Protein AF-Q01YV3-F1 (afdb_monomer)

Structure (mmCIF, N/CA/C/O backbone):
data_AF-Q01YV3-F1
#
_entry.id   AF-Q01YV3-F1
#
loop_
_atom_site.group_PDB
_atom_site.id
_atom_site.type_symbol
_atom_site.label_atom_id
_atom_site.label_alt_id
_atom_site.label_comp_id
_atom_site.label_asym_id
_atom_site.label_entity_id
_atom_site.label_seq_id
_atom_site.pdbx_PDB_ins_code
_atom_site.Cartn_x
_atom_site.Cartn_y
_atom_site.Cartn_z
_atom_site.occupancy
_atom_site.B_iso_or_equiv
_atom_site.auth_seq_id
_atom_site.auth_comp_id
_atom_site.auth_asym_id
_atom_site.auth_atom_id
_atom_site.pdbx_PDB_model_num
ATOM 1 N N . MET A 1 1 ? -26.889 -14.175 11.256 1.00 65.25 1 MET A N 1
ATOM 2 C CA . MET A 1 1 ? -26.691 -13.320 12.448 1.00 65.25 1 MET A CA 1
ATOM 3 C C . MET A 1 1 ? -27.972 -13.029 13.243 1.00 65.25 1 MET A C 1
AT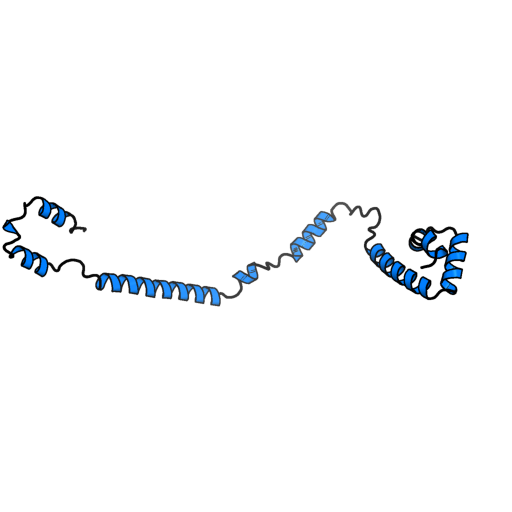OM 5 O O . MET A 1 1 ? -28.999 -12.738 12.639 1.00 65.25 1 MET A O 1
ATOM 9 N N . HIS A 1 2 ? -27.925 -13.100 14.582 1.00 86.00 2 HIS A N 1
ATOM 10 C CA . HIS A 1 2 ? -29.044 -12.748 15.483 1.00 86.00 2 HIS A CA 1
ATOM 11 C C . HIS A 1 2 ? -28.957 -11.299 15.996 1.00 86.00 2 HIS A C 1
ATOM 13 O O . HIS A 1 2 ? -27.858 -10.768 16.141 1.00 86.00 2 HIS A O 1
ATOM 19 N N . ALA A 1 3 ? -30.111 -10.700 16.332 1.00 83.88 3 ALA A N 1
ATOM 20 C CA . ALA A 1 3 ? -30.249 -9.292 16.741 1.00 83.88 3 ALA A CA 1
ATOM 21 C C . ALA A 1 3 ? -29.288 -8.872 17.867 1.00 83.88 3 ALA A C 1
ATOM 23 O O . ALA A 1 3 ? -28.618 -7.858 17.746 1.00 83.88 3 ALA A O 1
ATOM 24 N N . VAL A 1 4 ? -29.119 -9.723 18.889 1.00 80.75 4 VAL A N 1
ATOM 25 C CA . VAL A 1 4 ? -28.210 -9.475 20.028 1.00 80.75 4 VAL A CA 1
ATOM 26 C C . VAL A 1 4 ? -26.772 -9.181 19.585 1.00 80.75 4 VAL A C 1
ATOM 28 O O . VAL A 1 4 ? -26.085 -8.387 20.213 1.00 80.75 4 VAL A O 1
ATOM 31 N N . VAL A 1 5 ? -26.309 -9.816 18.505 1.00 83.69 5 VAL A N 1
ATOM 32 C CA . VAL A 1 5 ? -24.963 -9.588 17.959 1.00 83.69 5 VAL A CA 1
ATOM 33 C C . VAL A 1 5 ? -24.974 -8.459 16.931 1.00 83.69 5 VAL A C 1
ATOM 35 O O . VAL A 1 5 ? -24.022 -7.694 16.879 1.00 83.69 5 VAL A O 1
ATOM 38 N N . MET A 1 6 ? -26.038 -8.332 16.131 1.00 87.56 6 MET A N 1
ATOM 39 C CA . MET A 1 6 ? -26.154 -7.283 15.109 1.00 87.56 6 MET A CA 1
ATOM 40 C C . MET A 1 6 ? -26.182 -5.876 15.705 1.00 87.56 6 MET A C 1
ATOM 42 O O . MET A 1 6 ? -25.472 -5.004 15.213 1.00 87.56 6 MET A O 1
ATOM 46 N N . ASP A 1 7 ? -26.954 -5.674 16.773 1.00 88.25 7 ASP A N 1
ATOM 47 C CA . ASP A 1 7 ? -27.178 -4.354 17.375 1.00 88.25 7 ASP A CA 1
ATOM 48 C C . ASP A 1 7 ? -25.925 -3.801 18.076 1.00 88.25 7 ASP A C 1
ATOM 50 O O . ASP A 1 7 ? -25.825 -2.603 18.319 1.00 88.25 7 ASP A O 1
ATOM 54 N N . SER A 1 8 ? -24.962 -4.669 18.397 1.00 86.62 8 SER A N 1
ATOM 55 C CA . SER A 1 8 ? -23.741 -4.331 19.141 1.00 86.62 8 SER A CA 1
ATOM 56 C C . SER A 1 8 ? -22.461 -4.723 18.397 1.00 86.62 8 SER A C 1
ATOM 58 O O . SER A 1 8 ? -21.378 -4.708 18.979 1.00 86.62 8 SER A O 1
ATOM 60 N N . LEU A 1 9 ? -22.558 -5.086 17.113 1.00 87.56 9 LEU A N 1
ATOM 61 C CA . LEU A 1 9 ? -21.436 -5.613 16.334 1.00 87.56 9 LEU A CA 1
ATOM 62 C C . LEU A 1 9 ? -20.292 -4.603 16.213 1.00 87.56 9 LEU A C 1
ATOM 64 O O . LEU A 1 9 ? -19.137 -4.937 16.458 1.00 87.56 9 LEU A O 1
ATOM 68 N N . GLU A 1 10 ? -20.612 -3.376 15.810 1.00 87.44 10 GLU A N 1
ATOM 69 C CA . GLU A 1 10 ? -19.616 -2.340 15.518 1.00 87.44 10 GLU A CA 1
ATOM 70 C C . GLU A 1 10 ? -18.817 -1.980 16.772 1.00 87.44 10 GLU A C 1
ATOM 72 O O . GLU A 1 10 ? -17.588 -1.976 16.765 1.00 87.44 10 GLU A O 1
ATOM 77 N N . GLU A 1 11 ? -19.523 -1.763 17.875 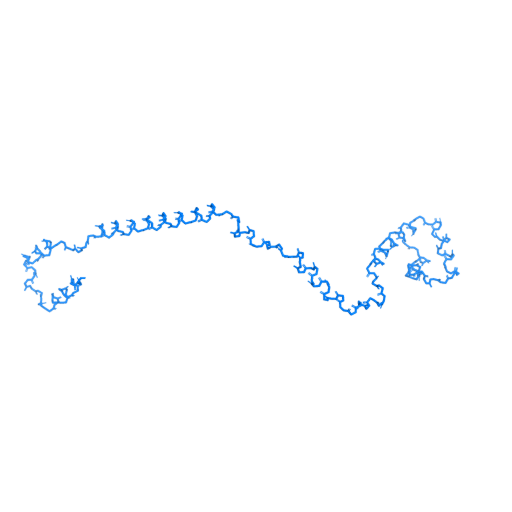1.00 88.62 11 GLU A N 1
ATOM 78 C CA . GLU A 1 11 ? -18.956 -1.441 19.181 1.00 88.62 11 GLU A CA 1
ATOM 79 C C . GLU A 1 11 ? -18.172 -2.637 19.767 1.00 88.62 11 GLU A C 1
ATOM 81 O O . GLU A 1 11 ? -17.152 -2.452 20.436 1.00 88.62 11 GLU A O 1
ATOM 86 N N . PHE A 1 12 ? -18.604 -3.876 19.491 1.00 88.62 12 PHE A N 1
ATOM 87 C CA . PHE A 1 12 ? -17.885 -5.094 19.877 1.00 88.62 12 PHE A CA 1
ATOM 88 C C . PHE A 1 12 ? -16.576 -5.245 19.090 1.00 88.62 12 PHE A C 1
ATOM 90 O O . PHE A 1 12 ? -15.536 -5.534 19.680 1.00 88.62 12 PHE A O 1
ATOM 97 N N . LEU A 1 13 ? -16.594 -4.997 17.775 1.00 87.12 13 LEU A N 1
ATOM 98 C CA . LEU A 1 13 ? -15.401 -5.028 16.919 1.00 87.12 13 LEU A CA 1
ATOM 99 C C . LEU A 1 13 ? -14.432 -3.875 17.222 1.00 87.12 13 LEU A C 1
ATOM 101 O O . LEU A 1 13 ? -13.220 -4.066 17.142 1.00 87.12 13 LEU A O 1
ATOM 105 N N . ALA A 1 14 ? -14.949 -2.706 17.605 1.00 85.44 14 ALA A N 1
ATOM 106 C CA . ALA A 1 14 ? -14.155 -1.562 18.053 1.00 85.44 14 ALA A CA 1
ATOM 107 C C . ALA A 1 14 ? -13.603 -1.728 19.483 1.00 85.44 14 ALA A C 1
ATOM 109 O O . ALA A 1 14 ? -12.725 -0.971 19.894 1.00 85.44 14 ALA A O 1
ATOM 110 N N . GLY A 1 15 ? -14.104 -2.701 20.254 1.00 85.88 15 GLY A N 1
ATOM 111 C CA . GLY A 1 15 ? -13.723 -2.910 21.653 1.00 85.88 15 GLY A CA 1
ATOM 112 C C . GLY A 1 15 ? -14.227 -1.818 22.605 1.00 85.88 15 GLY A C 1
ATOM 113 O O . GLY A 1 15 ? -13.673 -1.650 23.689 1.00 85.88 15 GLY A O 1
ATOM 114 N N . THR A 1 16 ? -15.256 -1.066 22.214 1.00 88.88 16 THR A N 1
ATOM 115 C CA . THR A 1 16 ? -15.831 0.059 22.976 1.00 88.88 16 THR A CA 1
ATOM 116 C C . THR A 1 16 ? -17.147 -0.297 23.672 1.00 88.88 16 THR A C 1
ATOM 118 O O . THR A 1 16 ? -17.808 0.574 24.243 1.00 88.88 16 THR A O 1
ATOM 121 N N . LEU A 1 17 ? -17.528 -1.578 23.652 1.00 89.31 17 LEU A N 1
ATOM 122 C CA . LEU A 1 17 ? -18.769 -2.069 24.242 1.00 89.31 17 LEU A CA 1
ATOM 123 C C . LEU A 1 17 ? -18.826 -1.861 25.762 1.00 89.31 17 LEU A C 1
ATOM 125 O O . LEU A 1 17 ? -17.835 -2.004 26.480 1.00 89.31 17 LEU A O 1
ATOM 129 N N . LYS A 1 18 ? -20.030 -1.608 26.286 1.00 91.00 18 LYS A N 1
ATOM 130 C CA . LYS A 1 18 ? -20.257 -1.598 27.737 1.00 91.00 18 LYS A CA 1
ATOM 131 C C . LYS A 1 18 ? -20.105 -3.020 28.311 1.00 91.00 18 LYS A C 1
ATOM 133 O O . LYS A 1 18 ? -20.614 -3.964 27.705 1.00 91.00 18 LYS A O 1
ATOM 138 N N . PRO A 1 19 ? -19.536 -3.188 29.522 1.00 87.75 19 PRO A N 1
ATOM 139 C CA . PRO A 1 19 ? -19.283 -4.510 30.118 1.00 87.75 19 PRO A CA 1
ATOM 140 C C . PRO A 1 19 ? -20.531 -5.379 30.346 1.00 87.75 19 PRO A C 1
ATOM 142 O O . PRO A 1 19 ? -20.437 -6.595 30.497 1.00 87.75 19 PRO A O 1
ATOM 145 N N . GLU A 1 20 ? -21.710 -4.765 30.448 1.00 88.06 20 GLU A N 1
ATOM 146 C CA . GLU A 1 20 ? -22.982 -5.479 30.603 1.00 88.06 20 GLU A CA 1
ATOM 147 C C . GLU A 1 20 ? -23.389 -6.153 29.292 1.00 88.06 20 GLU A C 1
ATOM 149 O O . GLU A 1 20 ? -23.519 -7.371 29.251 1.00 88.06 20 GLU A O 1
ATOM 154 N N . VAL A 1 21 ? -23.451 -5.377 28.209 1.00 87.81 21 VAL A N 1
ATOM 155 C CA . VAL A 1 21 ? -23.790 -5.863 26.863 1.00 87.81 21 VAL A CA 1
ATOM 156 C C . VAL A 1 21 ? -22.734 -6.845 26.350 1.00 87.81 21 VAL A C 1
ATOM 158 O O . VAL A 1 21 ? -23.051 -7.798 25.644 1.00 87.81 21 VAL A O 1
ATOM 161 N N . GLN A 1 22 ? -21.473 -6.671 26.759 1.00 90.19 22 GLN A N 1
ATOM 162 C CA . GLN A 1 22 ? -20.382 -7.547 26.332 1.00 90.19 22 GLN A CA 1
ATOM 163 C C . GLN A 1 22 ? -20.598 -8.973 26.828 1.00 90.19 22 GLN A C 1
ATOM 165 O O . GLN A 1 22 ? -20.429 -9.921 26.065 1.00 90.19 22 GLN A O 1
ATOM 170 N N . ARG A 1 23 ? -21.035 -9.124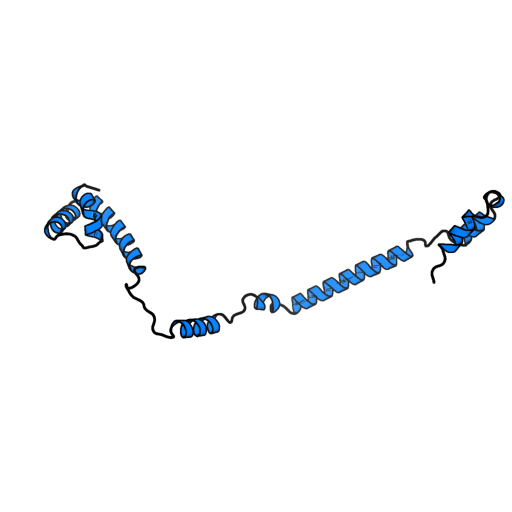 28.081 1.00 89.44 23 ARG A N 1
ATOM 171 C CA . ARG A 1 23 ? -21.339 -10.438 28.655 1.00 89.44 23 ARG A CA 1
ATOM 172 C C . ARG A 1 23 ? -22.508 -11.111 27.944 1.00 89.44 23 ARG A C 1
ATOM 174 O O . ARG A 1 23 ? -22.458 -12.321 27.745 1.00 89.44 23 ARG A O 1
ATOM 181 N N . ASP A 1 24 ? -23.515 -10.349 27.527 1.00 89.81 24 ASP A N 1
ATOM 182 C CA . ASP A 1 24 ? -24.669 -10.884 26.797 1.00 89.81 24 ASP A CA 1
ATOM 183 C C . ASP A 1 24 ? -24.274 -11.374 25.396 1.00 89.81 24 ASP A C 1
ATOM 185 O O . ASP A 1 24 ? -24.651 -12.478 24.985 1.00 89.81 24 ASP A O 1
ATOM 189 N N . VAL A 1 25 ? -23.450 -10.600 24.684 1.00 89.44 25 VAL A N 1
ATOM 190 C CA . VAL A 1 25 ? -22.892 -10.989 23.381 1.00 89.44 25 VAL A CA 1
ATOM 191 C C . VAL A 1 25 ? -21.988 -12.215 23.530 1.00 89.44 25 VAL A C 1
ATOM 193 O O . VAL A 1 25 ? -22.158 -13.186 22.797 1.00 89.44 25 VAL A O 1
ATOM 196 N N . GLU A 1 26 ? -21.077 -12.239 24.503 1.00 90.50 26 GLU A N 1
ATOM 197 C CA . GLU A 1 26 ? -20.191 -13.384 24.761 1.00 90.50 26 GLU A CA 1
ATOM 198 C C . GLU A 1 26 ? -20.972 -14.651 25.145 1.00 90.50 26 GLU A C 1
ATOM 200 O O . GLU A 1 26 ? -20.682 -15.741 24.638 1.00 90.50 26 GLU A O 1
ATOM 205 N N . ALA A 1 27 ? -22.013 -14.522 25.973 1.00 92.19 27 ALA A N 1
ATOM 206 C CA . ALA A 1 27 ? -22.910 -15.623 26.311 1.00 92.19 27 ALA A CA 1
ATOM 207 C C . ALA A 1 27 ? -23.629 -16.159 25.063 1.00 92.19 27 ALA A C 1
ATOM 209 O O . ALA A 1 27 ? -23.689 -17.378 24.854 1.00 92.19 27 ALA A O 1
ATOM 210 N N . HIS A 1 28 ? -24.109 -15.278 24.182 1.00 91.75 28 HIS A N 1
ATOM 211 C CA . HIS A 1 28 ? -24.712 -15.685 22.916 1.00 91.75 28 HIS A CA 1
ATOM 212 C C . HIS A 1 28 ? -23.706 -16.390 22.002 1.00 91.75 28 HIS A C 1
ATOM 214 O O . HIS A 1 28 ? -23.998 -17.472 21.485 1.00 91.75 28 HIS A O 1
ATOM 220 N N . LEU A 1 29 ? -22.508 -15.824 21.837 1.00 91.44 29 LEU A N 1
ATOM 221 C CA . LEU A 1 29 ? -21.446 -16.415 21.027 1.00 91.44 29 LEU A CA 1
ATOM 222 C C . LEU A 1 29 ? -21.059 -17.790 21.563 1.00 91.44 29 LEU A C 1
ATOM 224 O O . LEU A 1 29 ? -20.856 -18.697 20.767 1.00 91.44 29 LEU A O 1
ATOM 228 N N . SER A 1 30 ? -21.029 -18.011 22.881 1.00 92.81 30 SER A N 1
ATOM 229 C CA . SER A 1 30 ? -20.769 -19.341 23.455 1.00 92.81 30 SER A CA 1
ATOM 230 C C . SER A 1 30 ? -21.784 -20.394 22.981 1.00 92.81 30 SER A C 1
ATOM 232 O O . SER A 1 30 ? -21.396 -21.516 22.654 1.00 92.81 30 SER A O 1
ATOM 234 N N . THR A 1 31 ? -23.047 -19.997 22.803 1.00 93.06 31 THR A N 1
ATOM 235 C CA . THR A 1 31 ? -24.167 -20.895 22.482 1.00 93.06 31 THR A CA 1
ATOM 236 C C . THR A 1 31 ? -24.405 -21.052 20.973 1.00 93.06 31 THR A C 1
ATOM 238 O O . THR A 1 31 ? -24.796 -22.126 20.518 1.00 93.06 31 THR A O 1
ATOM 241 N N . CYS A 1 32 ? -24.153 -20.017 20.166 1.00 93.88 32 CYS A N 1
ATOM 242 C CA . CYS A 1 32 ? -24.427 -20.018 18.726 1.00 93.88 32 CYS A CA 1
ATOM 243 C C . CYS A 1 32 ? -23.140 -20.126 17.892 1.00 93.88 32 CYS A C 1
ATOM 245 O O . CYS A 1 32 ? -22.406 -19.154 17.727 1.00 93.88 32 CYS A O 1
ATOM 247 N N . GLY A 1 33 ? -22.894 -21.303 17.301 1.00 91.06 33 GLY A N 1
ATOM 248 C CA . GLY A 1 33 ? -21.749 -21.528 16.406 1.00 91.06 33 GLY A CA 1
ATOM 249 C C . GLY A 1 33 ? -21.755 -20.644 15.155 1.00 91.06 33 GLY A C 1
ATOM 250 O O . GLY A 1 33 ? -20.723 -20.091 14.803 1.00 91.06 33 GLY A O 1
ATOM 251 N N . LEU A 1 34 ? -22.927 -20.426 14.553 1.00 91.56 34 LEU A N 1
ATOM 252 C CA . LEU A 1 34 ? -23.058 -19.622 13.334 1.00 91.56 34 LEU A CA 1
ATOM 253 C C . LEU A 1 34 ? -22.666 -18.154 13.562 1.00 91.56 34 LEU A C 1
ATOM 255 O O . LEU A 1 34 ? -21.892 -17.595 12.794 1.00 91.56 34 LEU A O 1
ATOM 259 N N . CYS A 1 35 ? -23.131 -17.540 14.657 1.00 90.50 35 CYS A N 1
ATOM 260 C CA . CYS A 1 35 ? -22.743 -16.162 14.982 1.00 90.50 35 CYS A CA 1
ATOM 261 C C . CYS A 1 35 ? -21.257 -16.061 15.363 1.00 90.50 35 CYS A C 1
ATOM 263 O O . CYS A 1 35 ? -20.625 -15.046 15.091 1.00 9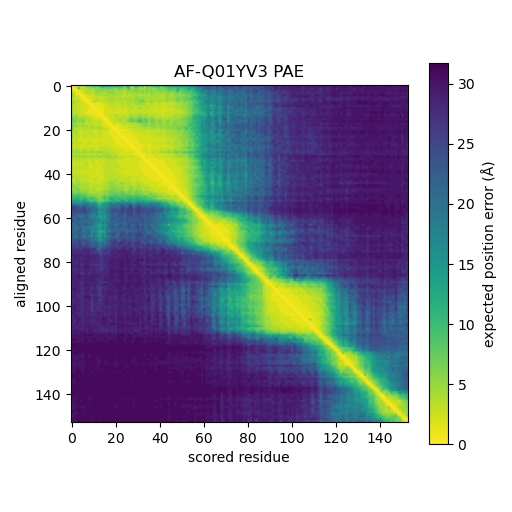0.50 35 CYS A O 1
ATOM 265 N N . ARG A 1 36 ? -20.684 -17.114 15.960 1.00 92.81 36 ARG A N 1
ATOM 266 C CA . ARG A 1 36 ? -19.250 -17.185 16.274 1.00 92.81 36 ARG A CA 1
ATOM 267 C C . ARG A 1 36 ? -18.390 -17.160 15.013 1.00 92.81 36 ARG A C 1
ATOM 269 O O . ARG A 1 36 ? -17.406 -16.432 14.978 1.00 92.81 36 ARG A O 1
ATOM 276 N N . GLU A 1 37 ? -18.761 -17.938 14.000 1.00 93.88 37 GLU A N 1
ATOM 277 C CA . GLU A 1 37 ? -18.052 -17.987 12.717 1.00 93.88 37 GLU A CA 1
ATOM 278 C C . GLU A 1 37 ? -18.153 -16.653 11.967 1.00 93.88 37 GLU A C 1
ATOM 280 O O . GLU A 1 37 ? -17.136 -16.129 11.517 1.00 93.88 37 GLU A O 1
ATOM 285 N N . GLU A 1 38 ? -19.351 -16.060 11.904 1.00 92.06 38 GLU A N 1
ATOM 286 C CA . GLU A 1 38 ? -19.570 -14.749 11.276 1.00 92.06 38 GLU A CA 1
ATOM 287 C C . GLU A 1 38 ? -18.725 -13.648 11.946 1.00 92.06 38 GLU A C 1
ATOM 289 O O . GLU A 1 38 ? -18.039 -12.887 11.262 1.00 92.06 38 GLU A O 1
ATOM 294 N N . VAL A 1 39 ? -18.718 -13.583 13.283 1.00 91.75 39 VAL A N 1
ATOM 295 C CA . VAL A 1 39 ? -17.936 -12.586 14.035 1.00 91.75 39 VAL A CA 1
ATOM 296 C C . VAL A 1 39 ? -16.433 -12.819 13.896 1.00 91.75 39 VAL A C 1
ATOM 298 O O . VAL A 1 39 ? -15.688 -11.852 13.746 1.00 91.75 39 VAL A O 1
ATOM 301 N N . ALA A 1 40 ? -15.973 -14.073 13.898 1.00 92.06 40 ALA A N 1
ATOM 302 C CA . ALA A 1 40 ? -14.560 -14.392 13.705 1.00 92.06 40 ALA A CA 1
ATOM 303 C C . ALA A 1 40 ? -14.054 -13.930 12.328 1.00 92.06 40 ALA A C 1
ATOM 305 O O . ALA A 1 40 ? -13.003 -13.294 12.248 1.00 92.06 40 ALA A O 1
ATOM 306 N N . ALA A 1 41 ? -14.829 -14.165 11.264 1.00 92.12 41 ALA A N 1
ATOM 307 C CA . ALA A 1 41 ? -14.492 -13.696 9.920 1.00 92.12 41 ALA A CA 1
ATOM 308 C C . ALA A 1 41 ? -14.409 -12.159 9.849 1.00 92.12 41 ALA A C 1
ATOM 310 O O . ALA A 1 41 ? -13.509 -11.601 9.222 1.00 92.12 41 ALA A O 1
ATOM 311 N N . MET A 1 42 ? -15.316 -11.454 10.530 1.00 90.94 42 MET A N 1
ATOM 312 C CA . MET A 1 42 ? -15.282 -9.989 10.595 1.00 90.94 42 MET A CA 1
ATOM 313 C C . MET A 1 42 ? -14.091 -9.470 11.408 1.00 90.94 42 MET A C 1
ATOM 315 O O . MET A 1 42 ? -13.451 -8.509 10.993 1.00 90.94 42 MET A O 1
ATOM 319 N N . GLN A 1 43 ? -13.744 -10.110 12.529 1.00 90.31 43 GLN A N 1
ATOM 320 C CA . GLN A 1 43 ? -12.562 -9.758 13.326 1.00 90.31 43 GLN A CA 1
ATOM 321 C C . GLN A 1 43 ? -11.260 -9.931 12.540 1.00 90.31 43 GLN A C 1
ATOM 323 O O . GLN A 1 43 ? -10.365 -9.092 12.652 1.00 90.31 43 GLN A O 1
ATOM 328 N N . GLU A 1 44 ? -11.161 -10.982 11.724 1.00 90.75 44 GLU A N 1
ATOM 329 C CA . GLU A 1 44 ? -10.014 -11.209 10.845 1.00 90.75 44 GLU A CA 1
ATOM 330 C C . GLU A 1 44 ? -9.839 -10.037 9.870 1.00 90.75 44 GLU A C 1
ATOM 332 O O . GLU A 1 44 ? -8.769 -9.429 9.812 1.00 90.75 44 GLU A O 1
ATOM 337 N N . ILE A 1 45 ? -10.919 -9.630 9.200 1.00 88.56 45 ILE A N 1
ATOM 338 C CA . ILE A 1 45 ? -10.921 -8.487 8.280 1.00 88.56 45 ILE A CA 1
ATOM 339 C C . ILE A 1 45 ? -10.562 -7.180 9.010 1.00 88.56 45 ILE A C 1
ATOM 341 O O . ILE A 1 45 ? -9.699 -6.429 8.550 1.00 88.56 45 ILE A O 1
ATOM 345 N N . SER A 1 46 ? -11.161 -6.919 10.174 1.00 85.44 46 SER A N 1
ATOM 346 C CA . SER A 1 46 ? -10.859 -5.741 11.000 1.00 85.44 46 SER A CA 1
ATOM 347 C C . SER A 1 46 ? -9.390 -5.696 11.427 1.00 85.44 46 SER A C 1
ATOM 349 O O . SER A 1 46 ? -8.770 -4.631 11.435 1.00 85.44 46 SER A O 1
ATOM 351 N N . SER A 1 47 ? -8.793 -6.852 11.730 1.00 84.56 47 SER A N 1
ATOM 352 C CA . SER A 1 47 ? -7.376 -6.946 12.092 1.00 84.56 47 SER A CA 1
ATOM 353 C C . SER A 1 47 ? -6.449 -6.587 10.928 1.00 84.56 47 SER A C 1
ATOM 355 O O . SER A 1 47 ? -5.436 -5.921 11.145 1.00 84.56 47 SER A O 1
ATOM 357 N N . CYS A 1 48 ? -6.821 -6.935 9.689 1.00 85.62 48 CYS A N 1
ATOM 358 C CA . CYS A 1 48 ? -6.089 -6.515 8.496 1.00 85.62 48 CYS A CA 1
ATOM 359 C C . CYS A 1 48 ? -6.115 -4.992 8.331 1.00 85.62 48 CYS A C 1
ATOM 361 O O . CYS A 1 48 ? -5.088 -4.397 8.008 1.00 85.62 48 CYS A O 1
ATOM 363 N N . PHE A 1 49 ? -7.255 -4.348 8.598 1.00 81.75 49 PHE A N 1
ATOM 364 C CA . PHE A 1 49 ? -7.364 -2.888 8.540 1.00 81.75 49 PHE A CA 1
ATOM 365 C C . PHE A 1 49 ? -6.541 -2.187 9.623 1.00 81.75 49 PHE A C 1
ATOM 367 O O . PHE A 1 49 ? -5.941 -1.150 9.346 1.00 81.75 49 PHE A O 1
ATOM 374 N N . ARG A 1 50 ? -6.406 -2.787 10.810 1.00 76.50 50 ARG A N 1
ATOM 375 C CA . ARG A 1 50 ? -5.579 -2.247 11.904 1.00 76.50 50 ARG A CA 1
ATOM 376 C C . ARG A 1 50 ? -4.089 -2.150 11.564 1.00 76.50 50 ARG A C 1
ATOM 378 O O . ARG A 1 50 ? -3.382 -1.341 12.148 1.00 76.50 50 ARG A O 1
ATOM 385 N N . VAL A 1 51 ? -3.598 -2.937 10.603 1.00 73.44 51 VAL A N 1
ATOM 386 C CA . VAL A 1 51 ? -2.215 -2.824 10.091 1.00 73.44 51 VAL A CA 1
ATOM 387 C C . VAL A 1 51 ? -2.015 -1.539 9.278 1.00 73.44 51 VAL A C 1
ATOM 389 O O . VAL A 1 51 ? -0.902 -1.018 9.211 1.00 73.44 51 VAL A O 1
ATOM 392 N N . PHE A 1 52 ? -3.082 -1.018 8.671 1.00 71.94 52 PHE A N 1
ATOM 393 C CA . PHE A 1 52 ? -3.066 0.237 7.917 1.00 71.94 52 PHE A CA 1
ATOM 394 C C . PHE A 1 52 ? -3.370 1.460 8.778 1.00 71.94 52 PHE A C 1
ATOM 396 O O . PHE A 1 52 ? -3.236 2.584 8.292 1.00 71.94 52 PHE A O 1
ATOM 403 N N . GLU A 1 53 ? -3.771 1.258 10.033 1.00 73.25 53 GLU A N 1
ATOM 404 C CA . GLU A 1 53 ? -3.962 2.338 10.987 1.00 73.25 53 GLU A CA 1
ATOM 405 C C . GLU A 1 53 ? -2.598 2.973 11.276 1.00 73.25 53 GLU A C 1
ATOM 407 O O . GLU A 1 53 ? -1.760 2.452 12.016 1.00 73.25 53 GLU A O 1
ATOM 412 N N . ALA A 1 54 ? -2.334 4.085 10.591 1.00 65.00 54 ALA A N 1
ATOM 413 C CA . ALA A 1 54 ? -1.146 4.875 10.829 1.00 65.00 54 ALA A CA 1
ATOM 414 C C . ALA A 1 54 ? -1.240 5.454 12.249 1.00 65.00 54 ALA A C 1
ATOM 416 O O . ALA A 1 54 ? -2.283 6.010 12.597 1.00 65.00 54 ALA A O 1
ATOM 417 N N . PRO A 1 55 ? -0.174 5.374 13.065 1.00 67.81 55 PRO A N 1
ATOM 418 C CA . PRO A 1 55 ? -0.132 6.082 14.335 1.00 67.81 55 PRO A CA 1
ATOM 419 C C . PRO A 1 55 ? -0.489 7.554 14.104 1.00 67.81 55 PRO A C 1
ATOM 421 O O . PRO A 1 55 ? 0.080 8.185 13.211 1.00 67.81 55 PRO A O 1
ATOM 424 N N . GLU A 1 56 ? -1.419 8.075 14.908 1.00 63.50 56 GLU A N 1
ATOM 425 C CA . GLU A 1 56 ? -2.159 9.336 14.705 1.00 63.50 56 GLU A CA 1
ATOM 426 C C . GLU A 1 56 ? -1.282 10.603 14.574 1.00 63.50 56 GLU A C 1
ATOM 428 O O . GLU A 1 56 ? -1.767 11.676 14.237 1.00 63.50 56 GLU A O 1
ATOM 433 N N . ALA A 1 57 ? 0.036 10.488 14.737 1.00 62.97 57 ALA A N 1
ATOM 434 C CA . ALA A 1 57 ? 0.986 11.523 14.354 1.00 62.97 57 ALA A CA 1
ATOM 435 C C . ALA A 1 57 ? 2.366 10.925 14.036 1.00 62.97 57 ALA A C 1
ATOM 437 O O . ALA A 1 57 ? 3.312 11.052 14.815 1.00 62.97 57 ALA A O 1
ATOM 438 N N . LEU A 1 58 ? 2.530 10.287 12.873 1.00 63.75 58 LEU A N 1
ATOM 439 C CA . LEU A 1 58 ? 3.865 10.178 12.274 1.00 63.75 58 LEU A CA 1
ATOM 440 C C . LEU A 1 58 ? 4.247 11.542 11.681 1.00 63.75 58 LEU A C 1
ATOM 442 O O . LEU A 1 58 ? 4.207 11.734 10.469 1.00 63.75 58 LEU A O 1
ATOM 446 N N . GLU A 1 59 ? 4.629 12.501 12.525 1.00 74.12 59 GLU A N 1
ATOM 447 C CA . GLU A 1 59 ? 5.444 13.620 12.052 1.00 74.12 59 GLU A CA 1
ATOM 448 C C . GLU A 1 59 ? 6.880 13.107 11.894 1.00 74.12 59 GLU A C 1
ATOM 450 O O . GLU A 1 59 ? 7.563 12.839 12.889 1.00 74.12 59 GLU A O 1
ATOM 455 N N . PRO A 1 60 ? 7.365 12.886 10.657 1.00 75.75 60 PRO A N 1
ATOM 456 C CA . PRO A 1 60 ? 8.722 12.416 10.473 1.00 75.75 60 PRO A CA 1
ATOM 457 C C . PRO A 1 60 ? 9.698 13.494 10.953 1.00 75.75 60 PRO A C 1
ATOM 459 O O . PRO A 1 60 ? 9.502 14.683 10.699 1.00 75.75 60 PRO A O 1
ATOM 462 N N . ALA A 1 61 ? 10.785 13.076 11.606 1.00 80.94 61 ALA A N 1
ATOM 463 C CA . ALA A 1 61 ? 11.806 14.005 12.077 1.00 80.94 61 ALA A CA 1
ATOM 464 C C . ALA A 1 61 ? 12.301 14.923 10.934 1.00 80.94 61 ALA A C 1
ATOM 466 O O . ALA A 1 61 ? 12.437 14.462 9.787 1.00 80.94 61 ALA A O 1
ATOM 467 N N . PRO A 1 62 ? 12.626 16.200 11.218 1.00 79.38 62 PRO A N 1
ATOM 468 C CA . PRO A 1 62 ? 13.176 17.111 10.221 1.00 79.38 62 PRO A CA 1
ATOM 469 C C . PRO A 1 62 ? 14.371 16.477 9.494 1.00 79.38 62 PRO A C 1
ATOM 471 O O . PRO A 1 62 ? 15.331 16.024 10.113 1.00 79.38 62 PRO A O 1
ATOM 474 N N . GLY A 1 63 ? 14.301 16.403 8.162 1.00 83.81 63 GLY A N 1
ATOM 475 C CA . GLY A 1 63 ? 15.342 15.789 7.328 1.00 83.81 63 GLY A CA 1
ATOM 476 C C . GLY A 1 63 ? 15.115 14.322 6.943 1.00 83.81 63 GLY A C 1
ATOM 477 O O . GLY A 1 63 ? 15.813 13.838 6.050 1.00 83.81 63 GLY A O 1
ATOM 478 N N . PHE A 1 64 ? 14.109 13.632 7.492 1.00 87.06 64 PHE A N 1
ATOM 479 C CA . PHE A 1 64 ? 13.722 12.277 7.066 1.00 87.06 64 PHE A CA 1
ATOM 480 C C . PHE A 1 64 ? 13.490 12.197 5.552 1.00 87.06 64 PHE A C 1
ATOM 482 O O . PHE A 1 64 ? 14.050 11.340 4.872 1.00 87.06 64 PHE A O 1
ATOM 489 N N . TYR A 1 65 ? 12.752 13.159 4.992 1.00 84.44 65 TYR A N 1
ATOM 490 C CA . TYR A 1 65 ? 12.483 13.208 3.554 1.00 84.44 65 TYR A CA 1
ATOM 491 C C . TYR A 1 65 ? 13.760 13.373 2.713 1.00 84.44 65 TYR A C 1
ATOM 493 O O . TYR A 1 65 ? 13.888 12.778 1.643 1.00 84.44 65 TYR A O 1
ATOM 501 N N . ALA A 1 66 ? 14.742 14.139 3.200 1.00 85.81 66 ALA A N 1
ATOM 502 C CA . ALA A 1 66 ? 16.033 14.277 2.530 1.00 85.81 66 ALA A CA 1
ATOM 503 C C . ALA A 1 66 ? 16.826 12.958 2.557 1.00 85.81 66 ALA A C 1
ATOM 505 O O . ALA A 1 66 ? 17.415 12.572 1.547 1.00 85.81 66 ALA A O 1
ATOM 506 N N . GLN A 1 67 ? 16.788 12.236 3.680 1.00 86.12 67 GLN A N 1
ATOM 507 C CA . GLN A 1 67 ? 17.441 10.933 3.831 1.00 86.12 67 GLN A CA 1
ATOM 508 C C . GLN A 1 67 ? 16.789 9.852 2.959 1.00 86.12 67 GLN A C 1
ATOM 510 O O . GLN A 1 67 ? 17.500 9.083 2.312 1.00 86.12 67 GLN A O 1
ATOM 515 N N . VAL A 1 68 ? 15.454 9.821 2.883 1.00 88.94 68 VAL A N 1
ATOM 516 C CA . VAL A 1 68 ? 14.710 8.897 2.013 1.00 88.94 68 VAL A CA 1
ATOM 517 C C . VAL A 1 68 ? 15.023 9.178 0.550 1.00 88.94 68 VAL A C 1
ATOM 519 O O . VAL A 1 68 ? 15.412 8.257 -0.161 1.00 88.94 68 VAL A O 1
ATOM 522 N N . LYS A 1 69 ? 14.944 10.439 0.105 1.00 82.88 69 LYS A N 1
ATOM 523 C CA . LYS A 1 69 ? 15.285 10.803 -1.280 1.00 82.88 69 LYS A CA 1
ATOM 524 C C . LYS A 1 69 ? 16.702 10.387 -1.656 1.00 82.88 69 LYS A C 1
ATOM 526 O O . LYS A 1 69 ? 16.896 9.853 -2.742 1.00 82.88 69 LYS A O 1
ATOM 531 N N . ARG A 1 70 ? 17.672 10.578 -0.758 1.00 81.88 70 ARG A N 1
ATOM 532 C CA . ARG A 1 70 ? 19.053 10.134 -0.976 1.00 81.88 70 ARG A CA 1
ATOM 533 C C . ARG A 1 70 ? 19.138 8.612 -1.102 1.00 81.88 70 ARG A C 1
ATOM 535 O O . ARG A 1 70 ? 19.628 8.105 -2.098 1.00 81.88 70 ARG A O 1
ATOM 542 N N . ARG A 1 71 ? 18.574 7.873 -0.144 1.00 81.06 71 ARG A N 1
ATOM 543 C CA . ARG A 1 71 ? 18.639 6.402 -0.114 1.00 81.06 71 ARG A CA 1
ATOM 544 C C . ARG A 1 71 ? 17.874 5.729 -1.261 1.00 81.06 71 ARG A C 1
ATOM 546 O O . ARG A 1 71 ? 18.293 4.671 -1.722 1.00 81.06 71 ARG A O 1
ATOM 553 N N . VAL A 1 72 ? 16.758 6.307 -1.701 1.00 80.38 72 VAL A N 1
ATOM 554 C CA . VAL A 1 72 ? 15.967 5.825 -2.846 1.00 80.38 72 VAL A CA 1
ATOM 555 C C . VAL A 1 72 ? 16.662 6.192 -4.157 1.00 80.38 72 VAL A C 1
ATOM 557 O O . VAL A 1 72 ? 16.814 5.325 -5.010 1.00 80.38 72 VAL A O 1
ATOM 560 N N . GLY A 1 73 ? 17.162 7.423 -4.298 1.00 70.25 73 GLY A N 1
ATOM 561 C CA . GLY A 1 73 ? 17.948 7.840 -5.464 1.00 70.25 73 GLY A CA 1
ATOM 562 C C . GLY A 1 73 ? 19.179 6.959 -5.690 1.00 70.25 73 GLY A C 1
ATOM 563 O O . GLY A 1 73 ? 19.408 6.507 -6.808 1.00 70.25 73 GLY A O 1
ATOM 564 N N . ASP A 1 74 ? 19.892 6.614 -4.616 1.00 66.25 74 ASP A N 1
ATOM 565 C CA . ASP A 1 74 ? 21.070 5.740 -4.675 1.00 66.25 74 ASP A CA 1
ATOM 566 C C . ASP A 1 74 ? 20.710 4.275 -5.011 1.00 66.25 74 ASP A C 1
ATOM 568 O O . ASP A 1 74 ? 21.509 3.560 -5.612 1.00 66.25 74 ASP A O 1
ATOM 572 N N . ARG A 1 75 ? 19.498 3.810 -4.663 1.00 60.81 75 ARG A N 1
ATOM 573 C CA . ARG A 1 75 ? 19.009 2.451 -4.983 1.00 60.81 75 ARG A CA 1
ATOM 574 C C . ARG A 1 75 ? 18.409 2.321 -6.381 1.00 60.81 75 ARG A C 1
ATOM 576 O O . ARG A 1 75 ? 18.463 1.237 -6.952 1.00 60.81 75 ARG A O 1
ATOM 583 N N . HIS A 1 76 ? 17.839 3.394 -6.923 1.00 55.12 76 HIS A N 1
ATOM 584 C CA . HIS A 1 76 ? 17.208 3.409 -8.247 1.00 55.12 76 HIS A CA 1
ATOM 585 C C . HIS A 1 76 ? 18.150 3.842 -9.377 1.00 55.12 76 HIS A C 1
ATOM 587 O O . HIS A 1 76 ? 17.715 3.953 -10.520 1.00 55.12 76 HIS A O 1
ATOM 593 N N . ALA A 1 77 ? 19.450 3.983 -9.112 1.00 55.69 77 ALA A N 1
ATOM 594 C CA . ALA A 1 77 ? 20.474 4.136 -10.145 1.00 55.69 77 ALA A CA 1
ATOM 595 C C . ALA A 1 77 ? 20.750 2.827 -10.924 1.00 55.69 77 ALA A C 1
ATOM 597 O O . ALA A 1 77 ? 21.876 2.574 -11.345 1.00 55.69 77 ALA A O 1
ATOM 598 N N . VAL A 1 78 ? 19.734 1.982 -11.131 1.00 57.50 78 VAL A N 1
ATOM 599 C CA . VAL A 1 78 ? 19.776 0.919 -12.138 1.00 57.50 78 VAL A CA 1
ATOM 600 C C . VAL A 1 78 ? 18.950 1.413 -13.320 1.00 57.50 78 VAL A C 1
ATOM 602 O O . VAL A 1 78 ? 17.725 1.510 -13.213 1.00 57.50 78 VAL A O 1
ATOM 605 N N . PRO A 1 79 ? 19.579 1.756 -14.451 1.00 53.78 79 PRO A N 1
ATOM 606 C CA . PRO A 1 79 ? 18.847 2.229 -15.606 1.00 53.78 79 PRO A CA 1
ATOM 607 C C . PRO A 1 79 ? 18.201 1.021 -16.290 1.00 53.78 79 PRO A C 1
ATOM 609 O O . PRO A 1 79 ? 18.790 0.386 -17.163 1.00 53.78 79 PRO A O 1
ATOM 612 N N . SER A 1 80 ? 16.965 0.705 -15.914 1.00 60.91 80 SER A N 1
ATOM 613 C CA . SER A 1 80 ? 16.150 -0.331 -16.562 1.00 60.91 80 SER A CA 1
ATOM 614 C C . SER A 1 80 ? 16.018 -0.121 -18.079 1.00 60.91 80 SER A C 1
ATOM 616 O O . SER A 1 80 ? 15.872 -1.089 -18.817 1.00 60.91 80 SER A O 1
ATOM 618 N N . PHE A 1 81 ? 16.171 1.119 -18.560 1.00 55.62 81 PHE A N 1
ATOM 619 C CA . PHE A 1 81 ? 16.216 1.447 -19.989 1.00 55.62 81 PHE A CA 1
ATOM 620 C C . PHE A 1 81 ? 17.620 1.494 -20.609 1.00 55.62 81 PHE A C 1
ATOM 622 O O . PHE A 1 81 ? 17.749 1.250 -21.807 1.00 55.62 81 PHE A O 1
ATOM 629 N N . ALA A 1 82 ? 18.690 1.759 -19.846 1.00 57.31 82 ALA A N 1
ATOM 630 C CA . ALA A 1 82 ? 20.037 1.724 -20.434 1.00 57.31 82 ALA A CA 1
ATOM 631 C C . ALA A 1 82 ? 20.510 0.287 -20.672 1.00 57.31 82 ALA A C 1
ATOM 633 O O . ALA A 1 82 ? 21.330 0.072 -21.555 1.00 57.31 82 ALA A O 1
ATOM 634 N N . GLY A 1 83 ? 19.930 -0.704 -19.984 1.00 56.88 83 GLY A N 1
ATOM 635 C CA . GLY A 1 83 ? 20.093 -2.115 -20.338 1.00 56.88 83 GLY A CA 1
ATOM 636 C C . GLY A 1 83 ? 19.612 -2.440 -21.758 1.00 56.88 83 GLY A C 1
ATOM 637 O O . GLY A 1 83 ? 20.233 -3.256 -22.421 1.00 56.88 83 GLY A O 1
ATOM 638 N N . PHE A 1 84 ? 18.580 -1.760 -22.273 1.00 57.12 84 PHE A N 1
ATOM 639 C CA . PHE A 1 84 ? 18.062 -1.997 -23.629 1.00 57.12 84 PHE A CA 1
ATOM 640 C C . PHE A 1 84 ? 18.992 -1.453 -24.727 1.00 57.12 84 PHE A C 1
ATOM 642 O O . PHE A 1 84 ? 19.102 -2.049 -25.791 1.00 57.12 84 PHE A O 1
ATOM 649 N N . PHE A 1 85 ? 19.703 -0.353 -24.455 1.00 55.94 85 PHE A N 1
ATOM 650 C CA . PHE A 1 85 ? 20.735 0.187 -25.353 1.00 55.94 85 PHE A CA 1
ATOM 651 C C . PHE A 1 85 ? 22.125 -0.437 -25.129 1.00 55.94 85 PHE A C 1
ATOM 653 O O . PHE A 1 85 ? 22.967 -0.383 -26.023 1.00 55.94 85 PHE A O 1
ATOM 660 N N . ALA A 1 86 ? 22.374 -1.027 -23.955 1.00 55.78 86 ALA A N 1
ATOM 661 C CA . ALA A 1 86 ? 23.609 -1.743 -23.633 1.00 55.78 86 ALA A CA 1
ATOM 662 C C . ALA A 1 86 ? 23.575 -3.230 -24.040 1.00 55.78 86 ALA A C 1
ATOM 664 O O . ALA A 1 86 ? 24.633 -3.849 -24.169 1.00 55.78 86 ALA A O 1
ATOM 665 N N . LEU A 1 87 ? 22.389 -3.807 -24.267 1.00 54.81 87 LEU A N 1
ATOM 666 C CA . LEU A 1 87 ? 22.225 -5.145 -24.827 1.00 54.81 87 LEU A CA 1
ATOM 667 C C . LEU A 1 87 ? 22.553 -5.123 -26.328 1.00 54.81 87 LEU A C 1
ATOM 669 O O . LEU A 1 87 ? 21.760 -4.740 -27.181 1.00 54.81 87 LEU A O 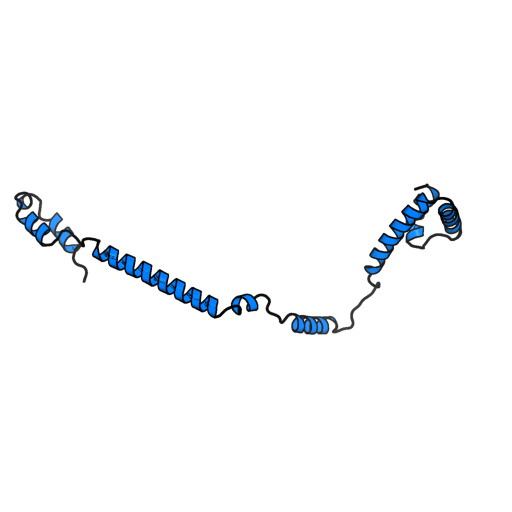1
ATOM 673 N N . ASP A 1 88 ? 23.771 -5.584 -26.596 1.00 62.09 88 ASP A N 1
ATOM 674 C CA . ASP A 1 88 ? 24.335 -6.018 -27.865 1.00 62.09 88 ASP A CA 1
ATOM 675 C C . ASP A 1 88 ? 24.851 -4.940 -28.828 1.00 62.09 88 ASP A C 1
ATOM 677 O O . ASP A 1 88 ? 24.262 -4.609 -29.856 1.00 62.09 88 ASP A O 1
ATOM 681 N N . PHE A 1 89 ? 26.127 -4.584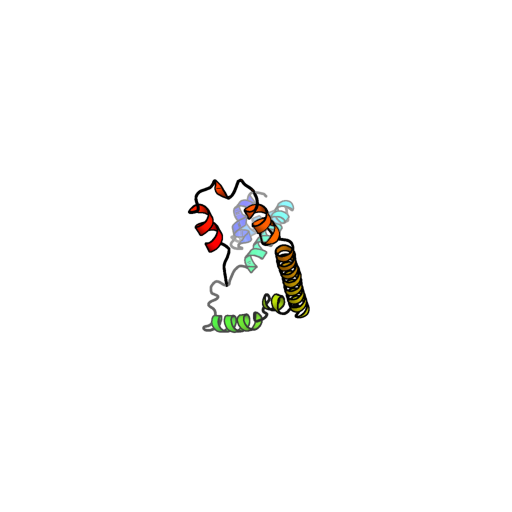 -28.635 1.00 62.53 89 PHE A N 1
ATOM 682 C CA . PHE A 1 89 ? 27.014 -4.125 -29.718 1.00 62.53 89 PHE A CA 1
ATOM 683 C C . PHE A 1 89 ? 26.904 -5.026 -30.971 1.00 62.53 89 PHE A C 1
ATOM 685 O O . PHE A 1 89 ? 27.046 -4.568 -32.104 1.00 62.53 89 PHE A O 1
ATOM 692 N N . ALA A 1 90 ? 26.583 -6.313 -30.786 1.00 66.75 90 ALA A N 1
ATOM 693 C CA . ALA A 1 90 ? 26.260 -7.239 -31.864 1.00 66.75 90 ALA A CA 1
ATOM 694 C C . ALA A 1 90 ? 24.956 -6.892 -32.612 1.00 66.75 90 ALA A C 1
ATOM 696 O O . ALA A 1 90 ? 24.918 -7.052 -33.832 1.00 66.75 90 ALA A O 1
ATOM 697 N N . PHE A 1 91 ? 23.920 -6.395 -31.931 1.00 73.62 91 PHE A N 1
ATOM 698 C CA . PHE A 1 91 ? 22.680 -5.904 -32.534 1.00 73.62 91 PHE A CA 1
ATOM 699 C C . PHE A 1 91 ? 22.932 -4.605 -33.298 1.00 73.62 91 PHE A C 1
ATOM 701 O O . PHE A 1 91 ? 22.555 -4.512 -34.463 1.00 73.62 91 PHE A O 1
ATOM 708 N N . GLY A 1 92 ? 23.680 -3.665 -32.709 1.00 76.56 92 GLY A N 1
ATOM 709 C CA . GLY A 1 92 ? 24.112 -2.445 -33.400 1.00 76.56 92 GLY A CA 1
ATOM 710 C C . GLY A 1 92 ? 24.896 -2.753 -34.678 1.00 76.56 92 GLY A C 1
ATOM 711 O O . GLY A 1 92 ? 24.584 -2.237 -35.749 1.00 76.56 92 GLY A O 1
ATOM 712 N N . ARG A 1 93 ? 25.851 -3.687 -34.610 1.00 82.25 93 ARG A N 1
ATOM 713 C CA . ARG A 1 93 ? 26.615 -4.139 -35.780 1.00 82.25 93 ARG A CA 1
ATOM 714 C C . ARG A 1 93 ? 25.728 -4.800 -36.841 1.00 82.25 93 ARG A C 1
ATOM 716 O O . ARG A 1 93 ? 25.900 -4.523 -38.023 1.00 82.25 93 ARG A O 1
ATOM 723 N N . ARG A 1 94 ? 24.774 -5.651 -36.444 1.00 84.94 94 ARG A N 1
ATOM 724 C CA . ARG A 1 94 ? 23.806 -6.270 -37.373 1.00 84.94 94 ARG A CA 1
ATOM 725 C C . ARG A 1 94 ? 22.914 -5.224 -38.041 1.00 84.94 94 ARG A C 1
ATOM 727 O O . ARG A 1 94 ? 22.675 -5.335 -39.236 1.00 84.94 94 ARG A O 1
ATOM 734 N N . LEU A 1 95 ? 22.483 -4.203 -37.301 1.00 87.69 95 LEU A N 1
ATOM 735 C CA . LEU A 1 95 ? 21.672 -3.105 -37.823 1.00 87.69 95 LEU A CA 1
ATOM 736 C C . LEU A 1 95 ? 22.446 -2.265 -38.848 1.00 87.69 95 LEU A C 1
ATOM 738 O O . LEU A 1 95 ? 21.909 -1.961 -39.908 1.00 87.69 95 LEU A O 1
ATOM 742 N N . VAL A 1 96 ? 23.717 -1.953 -38.572 1.00 90.94 96 VAL A N 1
ATOM 743 C CA . VAL A 1 96 ? 24.600 -1.241 -39.513 1.00 90.94 96 VAL A CA 1
ATOM 744 C C . VAL A 1 96 ? 24.822 -2.058 -40.786 1.00 90.94 96 VAL A C 1
ATOM 746 O O . VAL A 1 96 ? 24.721 -1.526 -41.885 1.00 90.94 96 VAL A O 1
ATOM 749 N N . PHE A 1 97 ? 25.083 -3.363 -40.678 1.00 93.56 97 PHE A N 1
ATOM 750 C CA . PHE A 1 97 ? 25.220 -4.198 -41.874 1.00 93.56 97 PHE A CA 1
ATOM 751 C C . PHE A 1 97 ? 23.910 -4.310 -42.657 1.00 93.56 97 PHE A C 1
ATOM 753 O O . PHE A 1 97 ? 23.937 -4.240 -43.882 1.00 93.56 97 PHE A O 1
ATOM 760 N N . ALA A 1 98 ? 22.769 -4.431 -41.975 1.00 93.88 98 ALA A N 1
ATOM 761 C CA . ALA A 1 98 ? 21.465 -4.458 -42.628 1.00 93.88 98 ALA A CA 1
ATOM 762 C C . ALA A 1 98 ? 21.184 -3.151 -43.386 1.00 93.88 98 ALA A C 1
ATOM 764 O O . ALA A 1 98 ? 20.747 -3.201 -44.536 1.00 93.88 98 ALA A O 1
ATOM 765 N N . SER A 1 99 ? 21.481 -1.988 -42.795 1.00 94.31 99 SER A N 1
ATOM 766 C CA . SER A 1 99 ? 21.291 -0.699 -43.470 1.00 94.31 99 SER A CA 1
ATOM 767 C C . SER A 1 99 ? 22.232 -0.527 -44.663 1.00 94.31 99 SER A C 1
ATOM 769 O O . SER A 1 99 ? 21.777 -0.122 -45.730 1.00 94.31 99 SER A O 1
ATOM 771 N N . LEU A 1 100 ? 23.507 -0.909 -44.533 1.00 96.38 100 LEU A N 1
ATOM 772 C CA . LEU A 1 100 ? 24.479 -0.858 -45.630 1.00 96.38 100 LEU A CA 1
ATOM 773 C C . LEU A 1 100 ? 24.107 -1.794 -46.783 1.00 96.38 100 LEU A C 1
ATOM 775 O O . LEU A 1 100 ? 24.188 -1.386 -47.937 1.00 96.38 100 LEU A O 1
ATOM 779 N N . ILE A 1 101 ? 23.664 -3.022 -46.493 1.00 96.62 101 ILE A N 1
ATOM 780 C CA . ILE A 1 101 ? 23.196 -3.966 -47.519 1.00 96.62 101 ILE A CA 1
ATOM 781 C C . ILE A 1 101 ? 21.965 -3.407 -48.226 1.00 96.62 101 ILE A C 1
ATOM 783 O O . ILE A 1 101 ? 21.902 -3.430 -49.450 1.00 96.62 101 ILE A O 1
ATOM 787 N N . THR A 1 102 ? 21.005 -2.868 -47.473 1.00 96.00 102 THR A N 1
ATOM 788 C CA . THR A 1 102 ? 19.792 -2.277 -48.056 1.00 96.00 102 THR A CA 1
ATOM 789 C C . THR A 1 102 ? 20.143 -1.102 -48.967 1.00 96.00 102 THR A C 1
ATOM 791 O O . THR A 1 102 ? 19.615 -1.003 -50.072 1.00 96.00 102 THR A O 1
ATOM 794 N N . LEU A 1 103 ? 21.080 -0.249 -48.546 1.00 96.62 103 LEU A N 1
ATOM 795 C CA . LEU A 1 103 ? 21.559 0.883 -49.336 1.00 96.62 103 LEU A CA 1
ATOM 796 C C . LEU A 1 103 ? 22.328 0.431 -50.584 1.00 96.62 103 LEU A C 1
ATOM 798 O O . LEU A 1 103 ? 22.141 1.009 -51.650 1.00 96.62 103 LEU A O 1
ATOM 802 N N . ALA A 1 104 ? 23.135 -0.626 -50.484 1.00 96.31 104 ALA A N 1
ATOM 803 C CA . ALA A 1 104 ? 23.838 -1.207 -51.623 1.00 96.31 104 ALA A CA 1
ATOM 804 C C . ALA A 1 104 ? 22.869 -1.823 -52.644 1.00 96.31 104 ALA A C 1
ATOM 806 O O . ALA A 1 104 ? 23.017 -1.585 -53.839 1.00 96.31 104 ALA A O 1
ATOM 807 N N . ILE A 1 105 ? 21.855 -2.565 -52.187 1.00 95.81 105 ILE A N 1
ATOM 808 C CA . ILE A 1 105 ? 20.824 -3.147 -53.058 1.00 95.81 105 ILE A CA 1
ATOM 809 C C . ILE A 1 105 ? 20.030 -2.038 -53.744 1.00 95.81 105 ILE A C 1
ATOM 811 O O . ILE A 1 105 ? 19.877 -2.066 -54.960 1.00 95.81 105 ILE A O 1
ATOM 815 N N . LEU A 1 106 ? 19.551 -1.050 -52.985 1.00 93.75 106 LEU A N 1
ATOM 816 C CA . LEU A 1 106 ? 18.735 0.031 -53.532 1.00 93.75 106 LEU A CA 1
ATOM 817 C C . LEU A 1 106 ? 19.540 0.930 -54.480 1.00 93.75 106 LEU A C 1
ATOM 819 O O . LEU A 1 106 ? 19.043 1.297 -55.539 1.00 93.75 106 LEU A O 1
ATOM 823 N N . GLY A 1 107 ? 20.796 1.230 -54.141 1.00 92.06 107 GLY A N 1
ATOM 824 C CA . GLY A 1 107 ? 21.710 1.966 -55.013 1.00 92.06 107 GLY A CA 1
ATOM 825 C C . GLY A 1 107 ? 22.035 1.198 -56.294 1.00 92.06 107 GLY A C 1
ATOM 826 O O . GLY A 1 107 ? 21.959 1.762 -57.380 1.00 92.06 107 GLY A O 1
ATOM 827 N N . SER A 1 108 ? 22.323 -0.103 -56.191 1.00 91.38 108 SER A N 1
ATOM 828 C CA . SER A 1 108 ? 22.554 -0.962 -57.359 1.00 91.38 108 SER A CA 1
ATOM 829 C C . SER A 1 108 ? 21.317 -1.059 -58.242 1.00 91.38 108 SER A C 1
ATOM 831 O O . SER A 1 108 ? 21.445 -1.059 -59.464 1.00 91.38 108 SER A O 1
ATOM 833 N N . TYR A 1 109 ? 20.132 -1.152 -57.639 1.00 91.75 109 TYR A N 1
ATOM 834 C CA . TYR A 1 109 ? 18.868 -1.173 -58.359 1.00 91.75 109 TYR A CA 1
ATOM 835 C C . TYR A 1 109 ? 18.671 0.129 -59.135 1.00 91.75 109 TYR A C 1
ATOM 837 O O . TYR A 1 109 ? 18.470 0.065 -60.340 1.00 91.75 109 TYR A O 1
ATOM 845 N N . LEU A 1 110 ? 18.834 1.287 -58.486 1.00 88.62 110 LEU A N 1
ATOM 846 C CA . LEU A 1 110 ? 18.713 2.596 -59.136 1.00 88.62 110 LEU A CA 1
ATOM 847 C C . LEU A 1 110 ? 19.686 2.758 -60.311 1.00 88.62 110 LEU A C 1
ATOM 849 O O . LEU A 1 110 ? 19.249 3.105 -61.404 1.00 88.62 110 LEU A O 1
ATOM 853 N N . VAL A 1 111 ? 20.969 2.431 -60.117 1.00 88.75 111 VAL A N 1
ATOM 854 C CA . VAL A 1 111 ? 21.984 2.487 -61.186 1.00 88.75 111 VAL A CA 1
ATOM 855 C C . VAL A 1 111 ? 21.629 1.550 -62.339 1.00 88.75 111 VAL A C 1
ATOM 857 O O . VAL A 1 111 ? 21.719 1.948 -63.495 1.00 88.75 111 VAL A O 1
ATOM 860 N N . SER A 1 112 ? 21.188 0.325 -62.037 1.00 83.38 112 SER A N 1
ATOM 861 C CA . SER A 1 112 ? 20.817 -0.650 -63.071 1.00 83.38 112 SER A CA 1
ATOM 862 C C . SER A 1 112 ? 19.588 -0.186 -63.853 1.00 83.38 112 SER A C 1
ATOM 864 O O . SER A 1 112 ? 19.555 -0.304 -65.075 1.00 83.38 112 SER A O 1
ATOM 866 N N . THR A 1 113 ? 18.599 0.393 -63.168 1.00 75.31 113 THR A N 1
ATOM 867 C CA . THR A 1 113 ? 17.399 0.935 -63.813 1.00 75.31 113 THR A CA 1
ATOM 868 C C . THR A 1 113 ? 17.664 2.210 -64.602 1.00 75.31 113 THR A C 1
ATOM 870 O O . THR A 1 113 ? 16.975 2.426 -65.588 1.00 75.31 113 THR A O 1
ATOM 873 N N . GLU A 1 114 ? 18.650 3.034 -64.231 1.00 63.53 114 GLU A N 1
ATOM 874 C CA . GLU A 1 114 ? 19.086 4.152 -65.079 1.00 63.53 114 GLU A CA 1
ATOM 875 C C . GLU A 1 114 ? 19.809 3.664 -66.334 1.00 63.53 114 GLU A C 1
ATOM 877 O O . GLU A 1 114 ? 19.566 4.205 -67.407 1.00 63.53 114 GLU A O 1
ATOM 882 N N . THR A 1 115 ? 20.637 2.615 -66.249 1.00 58.75 115 THR A N 1
ATOM 883 C CA . THR A 1 115 ? 21.248 2.024 -67.453 1.00 58.75 115 THR A CA 1
ATOM 884 C C . THR A 1 115 ? 20.237 1.340 -68.371 1.00 58.75 115 THR A C 1
ATOM 886 O O . THR A 1 115 ? 20.434 1.343 -69.584 1.00 58.75 115 THR A O 1
ATOM 889 N N . ASP A 1 116 ? 19.164 0.770 -67.813 1.00 54.75 116 ASP A N 1
ATOM 890 C CA . ASP A 1 116 ? 18.067 0.159 -68.578 1.00 54.75 116 ASP A CA 1
ATOM 891 C C . ASP A 1 116 ? 16.970 1.157 -68.965 1.00 54.75 116 ASP A C 1
ATOM 893 O O . ASP A 1 116 ? 16.064 0.800 -69.719 1.00 54.75 116 ASP A O 1
ATOM 897 N N . TYR A 1 117 ? 17.028 2.406 -68.492 1.00 47.94 117 TYR A N 1
ATOM 898 C CA . TYR A 1 117 ? 16.245 3.477 -69.084 1.00 47.94 117 TYR A CA 1
ATOM 899 C C . TYR A 1 117 ? 16.995 3.886 -70.352 1.00 47.94 117 TYR A C 1
ATOM 901 O O . TYR A 1 117 ? 18.034 4.541 -70.242 1.00 47.94 117 TYR A O 1
ATOM 909 N N . PRO A 1 118 ? 16.536 3.509 -71.564 1.00 50.44 118 PRO A N 1
ATOM 910 C CA . PRO A 1 118 ? 17.155 4.006 -72.777 1.00 50.44 118 PRO A CA 1
ATOM 911 C C . PRO A 1 118 ? 17.027 5.523 -72.730 1.00 50.44 118 PRO A C 1
ATOM 913 O O . PRO A 1 118 ? 15.936 6.087 -72.852 1.00 50.44 118 PRO A O 1
ATOM 916 N N . THR A 1 119 ? 18.147 6.178 -72.456 1.00 54.28 119 THR A N 1
ATOM 917 C CA . THR A 1 119 ? 18.267 7.622 -72.418 1.00 54.28 119 THR A CA 1
ATOM 918 C C . THR A 1 119 ? 18.033 8.102 -73.842 1.00 54.28 119 THR A C 1
ATOM 920 O O . THR A 1 119 ? 18.941 8.145 -74.664 1.00 54.28 119 THR A O 1
ATOM 923 N N . GLY A 1 120 ? 16.770 8.390 -74.147 1.00 53.97 120 GLY A N 1
ATOM 924 C CA . GLY A 1 120 ? 16.337 8.997 -75.392 1.00 53.97 120 GLY A CA 1
ATOM 925 C C . GLY A 1 120 ? 16.405 8.093 -76.622 1.00 53.97 120 GLY A C 1
ATOM 926 O O . GLY A 1 120 ? 17.133 7.107 -76.716 1.00 53.97 120 GLY A O 1
ATOM 927 N N . LEU A 1 121 ? 15.601 8.478 -77.610 1.00 57.41 121 LEU A N 1
ATOM 928 C CA . LEU A 1 121 ? 15.761 8.087 -79.003 1.00 57.41 121 LEU A CA 1
ATOM 929 C C . LEU A 1 121 ? 17.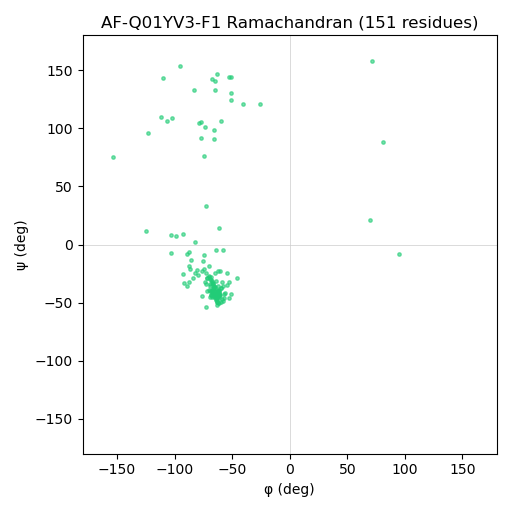260 8.121 -79.356 1.00 57.41 121 LEU A C 1
ATOM 931 O O . LEU A 1 121 ? 17.888 9.171 -79.227 1.00 57.41 121 LEU A O 1
ATOM 935 N N . SER A 1 122 ? 17.835 6.988 -79.777 1.00 56.72 122 SER A N 1
ATOM 936 C CA . SER A 1 122 ? 19.251 6.958 -80.163 1.00 56.72 122 SER A CA 1
ATOM 937 C C . SER A 1 122 ? 19.549 8.088 -81.167 1.00 56.72 122 SER A C 1
ATOM 939 O O . SER A 1 122 ? 18.701 8.362 -82.022 1.00 56.72 122 SER A O 1
ATOM 941 N N . PRO A 1 123 ? 20.728 8.732 -81.132 1.00 56.59 123 PRO A N 1
ATOM 942 C CA . PRO A 1 123 ? 21.080 9.774 -82.099 1.00 56.59 123 PRO A CA 1
ATOM 943 C C . PRO A 1 123 ? 20.911 9.297 -83.549 1.00 56.59 123 PRO A C 1
ATOM 945 O O . PRO A 1 123 ? 20.490 10.056 -84.413 1.00 56.59 123 PRO A O 1
ATOM 948 N N . ALA A 1 124 ? 21.144 8.004 -83.799 1.00 59.75 124 ALA A N 1
ATOM 949 C CA . ALA A 1 124 ? 20.884 7.364 -85.084 1.00 59.75 124 ALA A CA 1
ATOM 950 C C . ALA A 1 124 ? 19.386 7.313 -85.451 1.00 59.75 124 ALA A C 1
ATOM 952 O O . ALA A 1 124 ? 19.049 7.486 -86.616 1.00 59.75 124 ALA A O 1
ATOM 953 N N . ALA A 1 125 ? 18.486 7.118 -84.483 1.00 62.09 125 ALA A N 1
ATOM 954 C CA . ALA A 1 125 ? 17.037 7.161 -84.691 1.00 62.09 125 ALA A CA 1
ATOM 955 C C . ALA A 1 125 ? 16.511 8.592 -84.905 1.00 62.09 125 ALA A C 1
ATOM 957 O O . ALA A 1 125 ? 15.603 8.784 -85.707 1.00 62.09 125 ALA A O 1
ATOM 958 N N . VAL A 1 126 ? 17.101 9.599 -84.247 1.00 59.28 126 VAL A N 1
ATOM 959 C CA . VAL A 1 126 ? 16.785 11.020 -84.504 1.00 59.28 126 VAL A CA 1
ATOM 960 C C . VAL A 1 126 ? 17.265 11.436 -85.895 1.00 59.28 126 VAL A C 1
ATOM 962 O O . VAL A 1 126 ? 16.500 12.036 -86.645 1.00 59.28 126 VAL A O 1
ATOM 965 N N . MET A 1 127 ? 18.489 11.058 -86.281 1.00 59.97 127 MET A N 1
ATOM 966 C CA . MET A 1 127 ? 19.018 11.358 -87.617 1.00 59.97 127 MET A CA 1
ATOM 967 C C . MET A 1 127 ? 18.263 10.608 -88.723 1.00 59.97 127 MET A C 1
ATOM 969 O O . MET A 1 127 ? 17.952 11.197 -89.752 1.00 59.97 127 MET A O 1
ATOM 973 N N . ALA A 1 128 ? 17.851 9.357 -88.491 1.00 61.28 128 ALA A N 1
ATOM 974 C CA . ALA A 1 128 ? 16.992 8.627 -89.428 1.00 61.28 128 ALA A CA 1
ATOM 975 C C . ALA A 1 128 ? 15.594 9.258 -89.585 1.00 61.28 128 ALA A C 1
ATOM 977 O O . ALA A 1 128 ? 14.947 9.078 -90.615 1.00 61.28 128 ALA A O 1
ATOM 978 N N . GLN A 1 129 ? 15.121 10.006 -88.583 1.00 57.31 129 GLN A N 1
ATOM 979 C CA . GLN A 1 129 ? 13.855 10.733 -88.651 1.00 57.31 129 GLN A CA 1
ATOM 980 C C . GLN A 1 129 ? 13.984 12.088 -89.369 1.00 57.31 129 GLN A C 1
ATOM 982 O O . GLN A 1 129 ? 13.000 12.549 -89.948 1.00 57.31 129 GLN A O 1
ATOM 987 N N . GLN A 1 130 ? 15.181 12.688 -89.397 1.00 55.44 130 GLN A N 1
ATOM 988 C CA . GLN A 1 130 ? 15.471 13.897 -90.182 1.00 55.44 130 GLN A CA 1
ATOM 989 C C . GLN A 1 130 ? 15.476 13.641 -91.697 1.00 55.44 130 GLN A C 1
ATOM 991 O O . GLN A 1 130 ? 15.088 14.528 -92.448 1.00 55.44 130 GLN A O 1
ATOM 996 N N . ASP A 1 131 ? 15.829 12.432 -92.145 1.00 55.59 131 ASP A N 1
ATOM 997 C CA . ASP A 1 131 ? 15.783 12.040 -93.566 1.00 55.59 131 ASP A CA 1
ATOM 998 C C . ASP A 1 131 ? 14.380 11.600 -94.038 1.00 55.59 131 ASP A C 1
ATOM 1000 O O . ASP A 1 131 ? 14.183 11.200 -95.189 1.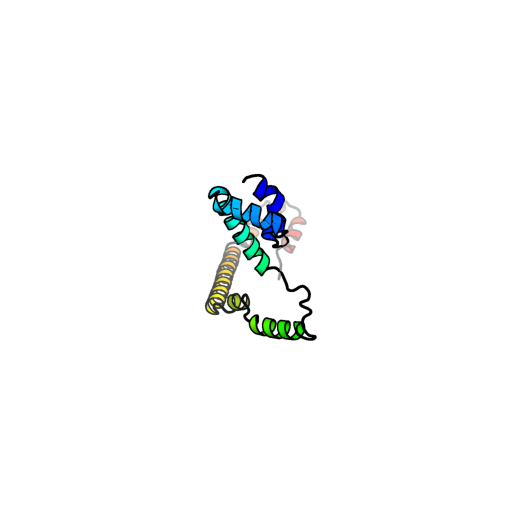00 55.59 131 ASP A O 1
ATOM 1004 N N . SER A 1 132 ? 13.373 11.658 -93.159 1.00 52.22 132 SER A N 1
ATOM 1005 C CA . SER A 1 132 ? 11.993 11.340 -93.516 1.00 52.22 132 SER A CA 1
ATOM 1006 C C . SER A 1 132 ? 11.312 12.566 -94.147 1.00 52.22 132 SER A C 1
ATOM 1008 O O . SER A 1 132 ? 11.349 13.648 -93.558 1.00 52.22 132 SER A O 1
ATOM 1010 N N . PRO A 1 133 ? 10.600 12.437 -95.285 1.00 52.84 133 PRO A N 1
ATOM 1011 C CA . PRO A 1 133 ? 10.000 13.571 -96.004 1.00 52.84 133 PRO A CA 1
ATOM 1012 C C . PRO A 1 133 ? 8.907 14.321 -95.215 1.00 52.84 133 PRO A C 1
ATOM 1014 O O . PRO A 1 133 ? 8.391 15.335 -95.678 1.00 52.84 133 PRO A O 1
ATOM 1017 N N . ALA A 1 134 ? 8.542 13.841 -94.022 1.00 53.47 134 ALA A N 1
ATOM 1018 C CA . ALA A 1 134 ? 7.650 14.528 -93.094 1.00 53.47 134 ALA A CA 1
ATOM 1019 C C . ALA A 1 134 ? 8.328 15.693 -92.341 1.00 53.47 134 ALA A C 1
ATOM 1021 O O . ALA A 1 134 ? 7.629 16.610 -91.904 1.00 53.47 134 ALA A O 1
ATOM 1022 N N . PHE A 1 135 ? 9.661 15.693 -92.210 1.00 52.22 135 PHE A N 1
ATOM 1023 C CA . PHE A 1 135 ? 10.400 16.686 -91.417 1.00 52.22 135 PHE A CA 1
ATOM 1024 C C . PHE A 1 135 ? 10.430 18.081 -92.069 1.00 52.22 135 PHE A C 1
ATOM 1026 O O . PHE A 1 135 ? 10.403 19.086 -91.365 1.00 52.22 135 PHE A O 1
ATOM 1033 N N . ASP A 1 136 ? 10.366 18.158 -93.401 1.00 53.72 136 ASP A N 1
ATOM 1034 C CA . ASP A 1 136 ? 10.350 19.429 -94.149 1.00 53.72 136 ASP A CA 1
ATOM 1035 C C . ASP A 1 136 ? 9.006 20.182 -94.083 1.00 53.72 136 ASP A C 1
ATOM 1037 O O . ASP A 1 136 ? 8.901 21.331 -94.514 1.00 53.72 136 ASP A O 1
ATOM 1041 N N . SER A 1 137 ? 7.954 19.560 -93.541 1.00 55.06 137 SER A N 1
ATOM 1042 C CA . SER A 1 137 ? 6.596 20.128 -93.556 1.00 55.06 137 SER A CA 1
ATOM 1043 C C . SER A 1 137 ? 6.132 20.736 -92.225 1.00 55.06 137 SER A C 1
ATOM 1045 O O . SER A 1 137 ? 5.096 21.405 -92.185 1.00 55.06 137 SER A O 1
ATOM 1047 N N . ALA A 1 138 ? 6.901 20.577 -91.141 1.00 51.50 138 ALA A N 1
ATOM 1048 C CA . ALA A 1 138 ? 6.548 21.078 -89.814 1.00 51.50 138 ALA A CA 1
ATOM 1049 C C . ALA A 1 138 ? 7.483 22.222 -89.379 1.00 51.50 138 ALA A C 1
ATOM 1051 O O . ALA A 1 138 ? 8.667 22.037 -89.116 1.00 51.50 138 ALA A O 1
ATOM 1052 N N . ARG A 1 139 ? 6.907 23.430 -89.340 1.00 50.69 139 ARG A N 1
ATOM 1053 C CA . ARG A 1 139 ? 7.477 24.722 -88.916 1.00 50.69 139 ARG A CA 1
ATOM 1054 C C . ARG A 1 139 ? 8.637 24.611 -87.912 1.00 50.69 139 ARG A C 1
ATOM 1056 O O . ARG A 1 139 ? 8.452 24.192 -86.776 1.00 50.69 139 ARG A O 1
ATOM 1063 N N . GLY A 1 140 ? 9.798 25.148 -88.295 1.00 54.09 140 GLY A N 1
ATOM 1064 C CA . GLY A 1 140 ? 11.042 25.178 -87.511 1.00 54.09 140 GLY A CA 1
ATOM 1065 C C . GLY A 1 140 ? 11.032 25.916 -86.159 1.00 54.09 140 GLY A C 1
ATOM 1066 O O . GLY A 1 140 ? 12.104 26.170 -85.623 1.00 54.09 140 GLY A O 1
ATOM 1067 N N . GLN A 1 141 ? 9.872 26.258 -85.590 1.00 53.47 141 GLN A N 1
ATOM 1068 C CA . GLN A 1 141 ? 9.767 26.825 -84.238 1.00 53.47 141 GLN A CA 1
ATOM 1069 C C . GLN A 1 141 ? 9.664 25.743 -83.152 1.00 53.47 141 GLN A C 1
ATOM 1071 O O . GLN A 1 141 ? 10.244 25.916 -82.082 1.00 53.47 141 GLN A O 1
ATOM 1076 N N . ASP A 1 142 ? 9.044 24.595 -83.442 1.00 52.28 142 ASP A N 1
ATOM 1077 C CA . ASP A 1 142 ? 8.867 23.533 -82.438 1.00 52.28 142 ASP A CA 1
ATOM 1078 C C . ASP A 1 142 ? 10.144 22.689 -82.242 1.00 52.28 142 ASP A C 1
ATOM 1080 O O . ASP A 1 142 ? 10.418 22.202 -81.146 1.00 52.28 142 ASP A O 1
ATOM 1084 N N . ASN A 1 143 ? 11.008 22.609 -83.262 1.00 56.00 143 ASN A N 1
ATOM 1085 C CA . ASN A 1 143 ? 12.298 21.904 -83.181 1.00 56.00 143 ASN A CA 1
ATOM 1086 C C . ASN A 1 143 ? 13.357 22.643 -82.344 1.00 56.00 143 ASN A C 1
ATOM 1088 O O . ASN A 1 143 ? 14.269 22.017 -81.798 1.00 56.00 143 ASN A O 1
ATOM 1092 N N . MET A 1 144 ? 13.244 23.968 -82.208 1.00 52.88 144 MET A N 1
ATOM 1093 C CA . MET A 1 144 ? 14.174 24.749 -81.387 1.00 52.88 144 MET A CA 1
ATOM 1094 C C . MET A 1 144 ? 13.986 24.452 -79.892 1.00 52.88 144 MET A C 1
ATOM 1096 O O . MET A 1 144 ? 14.965 24.370 -79.156 1.00 52.88 144 MET A O 1
ATOM 1100 N N . LEU A 1 145 ? 12.743 24.222 -79.453 1.00 56.62 145 LEU A N 1
ATOM 1101 C CA . LEU A 1 145 ? 12.414 23.928 -78.055 1.00 56.62 145 LEU A CA 1
ATOM 1102 C C . LEU A 1 145 ? 12.868 22.527 -77.631 1.00 56.62 145 LEU A C 1
ATOM 1104 O O . LEU A 1 145 ? 13.419 22.373 -76.544 1.00 56.62 145 LEU A O 1
ATOM 1108 N N . VAL A 1 146 ? 12.722 21.528 -78.507 1.00 60.78 146 VAL A N 1
ATOM 1109 C CA . VAL A 1 146 ? 13.185 20.155 -78.238 1.00 60.78 146 VAL A CA 1
ATOM 1110 C C . VAL A 1 146 ? 14.702 20.119 -78.034 1.00 60.78 146 VAL A C 1
ATOM 1112 O O . VAL A 1 146 ? 15.178 19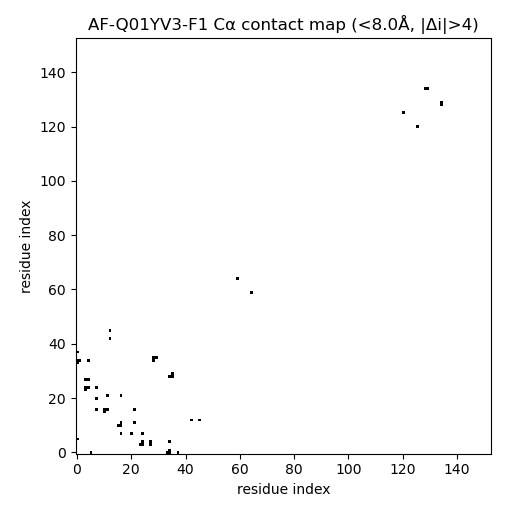.504 -77.082 1.00 60.78 146 VAL A O 1
ATOM 1115 N N . THR A 1 147 ? 15.451 20.863 -78.852 1.00 58.34 147 THR A N 1
ATOM 1116 C CA . THR A 1 147 ? 16.923 20.883 -78.800 1.00 58.34 147 THR A CA 1
ATOM 1117 C C . THR A 1 147 ? 17.464 21.540 -77.519 1.00 58.34 147 THR A C 1
ATOM 1119 O O . THR A 1 147 ? 18.534 21.164 -77.047 1.00 58.34 147 THR A O 1
ATOM 1122 N N . MET A 1 148 ? 16.728 22.483 -76.911 1.00 52.88 148 MET A N 1
ATOM 1123 C CA . MET A 1 148 ? 17.137 23.119 -75.646 1.00 52.88 148 MET A CA 1
ATOM 1124 C C . MET A 1 148 ? 16.838 22.272 -74.403 1.00 52.88 148 MET A C 1
ATOM 1126 O O . MET A 1 148 ? 17.475 22.473 -73.376 1.00 52.88 148 MET A O 1
ATOM 1130 N N . THR A 1 149 ? 15.899 21.324 -74.480 1.00 61.50 149 THR A N 1
ATOM 1131 C CA . THR A 1 149 ? 15.565 20.440 -73.344 1.00 61.50 149 THR A CA 1
ATOM 1132 C C . THR A 1 149 ? 16.455 19.201 -73.240 1.00 61.50 149 THR A C 1
ATOM 1134 O O . THR A 1 149 ? 16.450 18.534 -72.213 1.00 61.50 149 THR A O 1
ATOM 1137 N N . THR A 1 150 ? 17.228 18.891 -74.283 1.00 56.38 150 THR A N 1
ATOM 1138 C CA . THR A 1 150 ? 18.086 17.695 -74.355 1.00 56.38 150 THR A CA 1
ATOM 1139 C C . THR A 1 150 ? 19.559 17.957 -74.023 1.00 56.38 150 THR A C 1
ATOM 1141 O O . THR A 1 150 ? 20.380 17.064 -74.205 1.00 56.38 150 THR A O 1
ATOM 1144 N N . TYR A 1 151 ? 19.914 19.160 -73.559 1.00 42.69 151 TYR A N 1
ATOM 1145 C CA . TYR A 1 151 ? 21.289 19.520 -73.200 1.00 42.69 151 TYR A CA 1
ATOM 1146 C C . TYR A 1 151 ? 21.351 20.001 -71.742 1.00 42.69 151 TYR A C 1
ATOM 1148 O O . TYR A 1 151 ? 21.103 21.172 -71.462 1.00 42.69 151 TYR A O 1
ATOM 1156 N N . GLU A 1 152 ? 21.688 19.100 -70.818 1.00 47.66 152 GLU A N 1
ATOM 1157 C CA . GLU A 1 152 ? 22.200 19.448 -69.482 1.00 47.66 152 GLU A CA 1
ATOM 1158 C C . GLU A 1 152 ? 23.694 19.057 -69.395 1.00 47.66 152 GLU A C 1
ATOM 1160 O O . GLU A 1 152 ? 24.082 18.075 -70.034 1.00 47.66 152 GLU A O 1
ATOM 1165 N N . PRO A 1 153 ? 24.541 19.848 -68.699 1.00 51.28 153 PRO A N 1
ATOM 1166 C CA . PRO A 1 153 ? 25.993 19.645 -68.608 1.00 51.28 153 PRO A CA 1
ATOM 1167 C C . PRO A 1 153 ? 26.422 18.475 -67.713 1.00 51.28 153 PRO A C 1
ATOM 1169 O O . PRO A 1 153 ? 25.731 18.200 -66.708 1.00 51.28 153 PRO A O 1
#

Radius of gyration: 46.81 Å; Cα contacts (8 Å, |Δi|>4): 28; chains: 1; bounding box: 57×48×127 Å

InterPro domains:
  IPR027383 Putative zinc-finger [PF13490] (5-36)
  IPR041916 Anti-sigma factor, zinc-finger domain superfamily [G3DSA:1.10.10.1320] (5-61)

Solvent-accessible surface area (backbone atoms only — not comparable to full-atom values): 9295 Å² total; per-residue (Å²): 128,56,66,76,49,64,82,44,41,67,40,53,75,70,69,68,51,56,76,69,63,44,52,54,39,51,54,47,40,74,73,34,67,69,49,38,53,56,50,50,57,51,49,54,55,52,53,60,52,56,75,69,58,66,69,97,74,79,73,72,61,92,60,47,67,61,52,49,53,52,57,49,55,69,67,59,74,60,59,80,66,53,52,65,74,63,60,42,71,65,53,54,51,51,51,52,51,51,52,50,50,52,49,51,52,53,51,51,49,52,54,50,51,54,70,69,43,74,82,59,78,49,70,67,57,53,53,60,49,62,77,34,86,68,52,86,75,58,68,79,68,64,62,56,56,57,62,63,73,74,66,81,138

Sequence (153 aa):
MHAVVMDSLEEFLAGTLKPEVQRDVEAHLSTCGLCREEVAAMQEISSCFRVFEAPEALEPAPGFYAQVKRRVGDRHAVPSFAGFFALDFAFGRRLVFASLITLAILGSYLVSTETDYPTGLSPAAVMAQQDSPAFDSARGQDNMLVTMTTYEP

Organism: Solibacter usitatus (strain Ellin6076) (NCBI:txid234267)

Mean predicted aligned error: 20.75 Å

Secondary structure (DSSP, 8-state):
--HHHHTTHHHHHHT---HHHHHHHHHHHHH-HHHHHHHHHHHHHHHHHHTT---TT--PPTTHHHHHHHHHHHHS---TTHHHHHS-HHHHHHHHHHHHHHHHHHHHHHHHHHHSS--SS-HHHHHHHHTSTTGGGS-TTHHHHHHHHS---

Nearest PDB structures (foldseek):
  3hug-assembly6_F  TM=7.455E-01  e=4.640E-01  Mycobacterium tuberculosis H37Rv

pLDDT: mean 74.74, std 15.95, range [42.69, 96.62]

Foldseek 3Di:
DDPLCVVCVVCVLVVNDDPVSNVVNVVVCVVDVVVVVVSVVVNVVSVVVVVVPDDPDPPDPPCPVVVCCVVVVVVPPPPPVVVVVVPDPPVVVVVVVVVVVVCVVVVVVVVVVVVVPPLDDPPVNVVVVCPDPVVVVDDPPVVVVVVVVSDDD